Protein AF-H9MDT6-F1 (afdb_monomer_lite)

Radius of gyration: 19.85 Å; chains: 1; bounding box: 31×66×44 Å

Foldseek 3Di:
DDDDPPPPPPPPPPPPQDDDPPPPDPDDDDDDDDDPDPPPPDVLLSVLVVCVVVPHAEAEDEDDPVCPVSVVNNVPRPSHDYHYDD

Structure (mmCIF, N/CA/C/O backbone):
data_AF-H9MDT6-F1
#
_entry.id   AF-H9MDT6-F1
#
loop_
_atom_site.group_PDB
_atom_site.id
_atom_site.type_symbol
_atom_site.label_atom_id
_atom_site.label_alt_id
_atom_site.label_comp_id
_atom_site.label_asym_id
_atom_site.label_entity_id
_atom_site.label_seq_id
_atom_site.pdbx_PDB_ins_code
_atom_site.Cartn_x
_atom_site.Cartn_y
_atom_site.Cartn_z
_atom_site.occupancy
_atom_site.B_iso_or_equiv
_atom_site.auth_seq_id
_atom_site.auth_comp_id
_atom_site.auth_asym_id
_atom_site.auth_atom_id
_atom_site.pdbx_PDB_model_num
ATOM 1 N N . ASP A 1 1 ? 22.895 37.787 22.702 1.00 37.97 1 ASP A N 1
ATOM 2 C CA . ASP A 1 1 ? 22.696 36.573 23.501 1.00 37.97 1 ASP A CA 1
ATOM 3 C C . ASP A 1 1 ? 21.890 35.621 22.638 1.00 37.97 1 ASP A C 1
ATOM 5 O O . ASP A 1 1 ? 20.677 35.745 22.555 1.00 37.97 1 ASP A O 1
ATOM 9 N N . THR A 1 2 ? 22.581 34.850 21.801 1.00 38.31 2 THR A N 1
ATOM 10 C CA . THR A 1 2 ? 21.953 34.045 20.745 1.00 38.31 2 THR A CA 1
ATOM 11 C C . THR A 1 2 ? 22.273 32.596 21.061 1.00 38.31 2 THR A C 1
ATOM 13 O O . THR A 1 2 ? 23.291 32.060 20.628 1.00 38.31 2 THR A O 1
ATOM 16 N N . SER A 1 3 ? 21.458 31.994 21.917 1.00 45.06 3 SER A N 1
ATOM 17 C CA . SER A 1 3 ? 21.546 30.581 22.262 1.00 45.06 3 SER A CA 1
ATOM 18 C C . SER A 1 3 ? 21.112 29.760 21.050 1.00 45.06 3 SER A C 1
ATOM 20 O O . SER A 1 3 ? 19.937 29.702 20.691 1.00 45.06 3 SER A O 1
ATOM 22 N N . ILE A 1 4 ? 22.104 29.171 20.381 1.00 52.75 4 ILE A N 1
ATOM 23 C CA . ILE A 1 4 ? 21.913 28.141 19.366 1.00 52.75 4 ILE A CA 1
ATOM 24 C C . ILE A 1 4 ? 21.162 26.987 20.024 1.00 52.75 4 ILE A C 1
ATOM 26 O O . ILE A 1 4 ? 21.611 26.436 21.027 1.00 52.75 4 ILE A O 1
ATOM 30 N N . ILE A 1 5 ? 19.997 26.674 19.463 1.00 59.38 5 ILE A N 1
ATOM 31 C CA . ILE A 1 5 ? 19.205 25.499 19.806 1.00 59.38 5 ILE A CA 1
ATOM 32 C C . ILE A 1 5 ? 20.102 24.267 19.685 1.00 59.38 5 ILE A C 1
ATOM 34 O O . ILE A 1 5 ? 20.660 23.981 18.626 1.00 59.38 5 ILE A O 1
ATOM 38 N N . ASP A 1 6 ? 20.255 23.591 20.815 1.00 46.09 6 ASP A N 1
ATOM 39 C CA . ASP A 1 6 ? 20.966 22.337 20.977 1.00 46.09 6 ASP A CA 1
ATOM 40 C C . ASP A 1 6 ? 20.377 21.286 20.017 1.00 46.09 6 ASP A C 1
ATOM 42 O O . ASP A 1 6 ? 19.227 20.861 20.140 1.00 46.09 6 ASP A O 1
ATOM 46 N N . MET A 1 7 ? 21.160 20.909 19.002 1.00 57.53 7 MET A N 1
ATOM 47 C CA . MET A 1 7 ? 20.813 19.870 18.026 1.00 57.53 7 MET A CA 1
ATOM 48 C C . MET A 1 7 ? 21.024 18.447 18.577 1.00 57.53 7 MET A C 1
ATOM 50 O O . MET A 1 7 ? 21.245 17.525 17.799 1.00 57.53 7 MET A O 1
ATOM 54 N N . ASN A 1 8 ? 20.919 18.243 19.895 1.00 51.50 8 ASN A N 1
ATOM 55 C CA . ASN A 1 8 ? 20.750 16.917 20.492 1.00 51.50 8 ASN A CA 1
ATOM 56 C C . ASN A 1 8 ? 19.322 16.717 21.010 1.00 51.50 8 ASN A C 1
ATOM 58 O O . ASN A 1 8 ? 19.116 16.035 22.009 1.00 51.50 8 ASN A O 1
ATOM 62 N N . SER A 1 9 ? 18.314 17.256 20.311 1.00 42.31 9 SER A N 1
ATOM 63 C CA . SER A 1 9 ? 16.956 16.725 20.452 1.00 42.31 9 SER A CA 1
ATOM 64 C C . SER A 1 9 ? 16.987 15.267 20.019 1.00 42.31 9 SER A C 1
ATOM 66 O O . SER A 1 9 ? 17.048 14.953 18.832 1.00 42.31 9 SER A O 1
ATOM 68 N N . GLU A 1 10 ? 17.036 14.406 21.025 1.00 47.31 10 GLU A N 1
ATOM 69 C CA . GLU A 1 10 ? 16.999 12.959 20.971 1.00 47.31 10 GLU A CA 1
ATOM 70 C C . GLU A 1 10 ? 15.819 12.558 20.087 1.00 47.31 10 GLU A C 1
ATOM 72 O O . GLU A 1 10 ? 14.667 12.521 20.520 1.00 47.31 10 GLU A O 1
ATOM 77 N N . TRP A 1 11 ? 16.088 12.335 18.800 1.00 43.41 11 TRP A N 1
ATOM 78 C CA . TRP A 1 11 ? 15.107 11.746 17.911 1.00 43.41 11 TRP A CA 1
ATOM 79 C C . TRP A 1 11 ? 14.710 10.418 18.557 1.00 43.41 11 TRP A C 1
ATOM 81 O O . TRP A 1 11 ? 15.605 9.601 18.811 1.00 43.41 11 TRP A O 1
ATOM 91 N N . PRO A 1 12 ? 13.423 10.198 18.886 1.00 46.28 12 PRO A N 1
ATOM 92 C CA . PRO A 1 12 ? 13.014 8.959 19.522 1.00 46.28 12 PRO A CA 1
ATOM 93 C C . PRO A 1 12 ? 13.510 7.826 18.634 1.00 46.28 12 PRO A C 1
ATOM 95 O O . PRO A 1 12 ? 13.320 7.863 17.418 1.00 46.28 12 PRO A O 1
ATOM 98 N N . ALA A 1 13 ? 14.247 6.880 19.213 1.00 46.81 13 ALA A N 1
ATOM 99 C CA . ALA A 1 13 ? 14.837 5.780 18.471 1.00 46.81 13 ALA A CA 1
ATOM 100 C C . ALA A 1 13 ? 13.727 5.041 17.703 1.00 46.81 13 ALA A C 1
ATOM 102 O O . ALA A 1 13 ? 13.025 4.197 18.249 1.00 46.81 13 ALA A O 1
ATOM 103 N N . ASN A 1 14 ? 13.572 5.361 16.416 1.00 50.34 14 ASN A N 1
ATOM 104 C CA . ASN A 1 14 ? 12.499 4.873 15.541 1.00 50.34 14 ASN A CA 1
ATOM 105 C C . ASN A 1 14 ? 12.634 3.387 15.174 1.00 50.34 14 ASN A C 1
ATOM 107 O O . ASN A 1 14 ? 11.990 2.913 14.243 1.00 50.34 14 ASN A O 1
ATOM 111 N N . ASN A 1 15 ? 13.477 2.649 15.892 1.00 55.44 15 ASN A N 1
ATOM 112 C CA . ASN A 1 15 ? 13.820 1.268 15.590 1.00 55.44 15 ASN A CA 1
ATOM 113 C C . ASN A 1 15 ? 13.249 0.274 16.612 1.00 55.44 15 ASN A C 1
ATOM 115 O O . ASN A 1 15 ? 13.460 -0.922 16.447 1.00 55.44 15 ASN A O 1
ATOM 119 N N . ASP A 1 16 ? 12.487 0.725 17.618 1.00 51.47 16 ASP A N 1
ATOM 120 C CA . ASP A 1 16 ? 11.794 -0.180 18.559 1.00 51.47 16 ASP A CA 1
ATOM 121 C C . ASP A 1 16 ? 10.447 -0.701 18.015 1.00 51.47 16 ASP A C 1
ATOM 123 O O . ASP A 1 16 ? 9.604 -1.256 18.721 1.00 51.47 16 ASP A O 1
ATOM 127 N N . VAL A 1 17 ? 10.213 -0.526 16.714 1.00 53.91 17 VAL A N 1
ATOM 128 C CA . VAL A 1 17 ? 8.963 -0.909 16.072 1.00 53.91 17 VAL A CA 1
ATOM 129 C C . VAL A 1 17 ? 9.072 -2.347 15.567 1.00 53.91 17 VAL A C 1
ATOM 131 O O . VAL A 1 17 ? 9.365 -2.599 14.402 1.00 53.91 17 VAL A O 1
ATOM 134 N N . GLY A 1 18 ? 8.774 -3.311 16.440 1.00 52.19 18 GLY A N 1
ATOM 135 C CA . GLY A 1 18 ? 8.365 -4.645 15.992 1.00 52.19 18 GLY A CA 1
ATOM 136 C C . GLY A 1 18 ? 9.183 -5.831 16.477 1.00 52.19 18 GLY A C 1
ATOM 137 O O . GLY A 1 18 ? 9.250 -6.827 15.760 1.00 52.19 18 GLY A O 1
ATOM 138 N N . CYS A 1 19 ? 9.709 -5.814 17.702 1.00 45.16 19 CYS A N 1
ATOM 139 C CA . CYS A 1 19 ? 9.818 -7.096 18.392 1.00 45.16 19 CYS A CA 1
ATOM 140 C C . CYS A 1 19 ? 8.382 -7.593 18.651 1.00 45.16 19 CYS A C 1
ATOM 142 O O . CYS A 1 19 ? 7.666 -6.950 19.425 1.00 45.16 19 CYS A O 1
ATOM 144 N N . PRO A 1 20 ? 7.908 -8.707 18.052 1.00 57.25 20 PRO A N 1
ATOM 145 C CA . PRO A 1 20 ? 6.784 -9.405 18.666 1.00 57.25 20 PRO A CA 1
ATOM 146 C C . PRO A 1 20 ? 7.194 -9.736 20.112 1.00 57.25 20 PRO A C 1
ATOM 148 O O . PRO A 1 20 ? 8.397 -9.860 20.372 1.00 57.25 20 PRO A O 1
ATOM 151 N N . PRO A 1 21 ? 6.262 -9.871 21.073 1.00 47.69 21 PRO A N 1
ATOM 152 C CA . PRO A 1 21 ? 6.623 -10.365 22.392 1.00 47.69 21 PRO A CA 1
ATOM 153 C C . PRO A 1 21 ? 7.315 -11.718 22.205 1.00 47.69 21 PRO A C 1
ATOM 155 O O . PRO A 1 21 ? 6.671 -12.723 21.913 1.00 47.69 21 PRO A O 1
ATOM 158 N N . SER A 1 22 ? 8.646 -11.721 22.303 1.00 46.34 22 SER A N 1
ATOM 159 C CA . SER A 1 22 ? 9.441 -12.934 22.281 1.00 46.34 22 SER A CA 1
ATOM 160 C C . SER A 1 22 ? 9.086 -13.633 23.579 1.00 46.34 22 SER A C 1
ATOM 162 O O . SER A 1 22 ? 9.442 -13.185 24.674 1.00 46.34 22 SER A O 1
ATOM 164 N N . ASN A 1 23 ? 8.240 -14.650 23.456 1.00 44.38 23 ASN A N 1
ATOM 165 C CA . ASN A 1 23 ? 7.871 -15.538 24.533 1.00 44.38 23 ASN A CA 1
ATOM 166 C C . ASN A 1 23 ? 9.165 -16.127 25.087 1.00 44.38 23 ASN A C 1
ATOM 168 O O . ASN A 1 23 ? 9.750 -17.053 24.534 1.00 44.38 23 ASN A O 1
ATOM 172 N N . LYS A 1 24 ? 9.626 -15.547 26.198 1.00 40.88 24 LYS A N 1
ATOM 173 C CA . LYS A 1 24 ? 10.661 -16.119 27.050 1.00 40.88 24 LYS A CA 1
ATOM 174 C C . LYS A 1 24 ? 10.266 -17.575 27.237 1.00 40.88 24 LYS A C 1
ATOM 176 O O . LYS A 1 24 ? 9.187 -17.848 27.761 1.00 40.88 24 LYS A O 1
ATOM 181 N N . SER A 1 25 ? 11.087 -18.474 26.716 1.00 44.09 25 SER A N 1
ATOM 182 C CA . SER A 1 25 ? 10.884 -19.913 26.738 1.00 44.09 25 SER A CA 1
ATOM 183 C C . SER A 1 25 ? 10.723 -20.381 28.183 1.00 44.09 25 SER A C 1
ATOM 185 O O . SER A 1 25 ? 11.699 -20.686 28.864 1.00 44.09 25 SER A O 1
ATOM 187 N N . VAL A 1 26 ? 9.486 -20.407 28.666 1.00 39.66 26 VAL A N 1
ATOM 188 C CA . VAL A 1 26 ? 9.085 -21.169 29.840 1.00 39.66 26 VAL A CA 1
ATOM 189 C C . VAL A 1 26 ? 8.432 -22.410 29.266 1.00 39.66 26 VAL A C 1
ATOM 191 O O . VAL A 1 26 ? 7.345 -22.352 28.695 1.00 39.66 26 VAL A O 1
ATOM 194 N N . ALA A 1 27 ? 9.165 -23.518 29.321 1.00 44.38 27 ALA A N 1
ATOM 195 C CA . ALA A 1 27 ? 8.676 -24.815 28.900 1.00 44.38 27 ALA A CA 1
ATOM 196 C C . ALA A 1 27 ? 7.473 -25.206 29.773 1.00 44.38 27 ALA A C 1
ATOM 198 O O . ALA A 1 27 ? 7.637 -25.673 30.897 1.00 44.38 27 ALA A O 1
ATOM 199 N N . CYS A 1 28 ? 6.269 -25.017 29.241 1.00 35.25 28 CYS A N 1
ATOM 200 C CA . CYS A 1 28 ? 5.039 -25.602 29.755 1.00 35.25 28 CYS A CA 1
ATOM 201 C C . CYS A 1 28 ? 4.509 -26.541 28.663 1.00 35.25 28 CYS A C 1
ATOM 203 O O . CYS A 1 28 ? 4.129 -26.054 27.598 1.00 35.25 28 CYS A O 1
ATOM 205 N N . PRO A 1 29 ? 4.514 -27.870 28.858 1.00 50.00 29 PRO A N 1
ATOM 206 C CA . PRO A 1 29 ? 4.002 -28.782 27.847 1.00 50.00 29 PRO A CA 1
ATOM 207 C C . PRO A 1 29 ? 2.480 -28.851 27.982 1.00 50.00 29 PRO A C 1
ATOM 209 O O . PRO A 1 29 ? 2.004 -29.481 28.914 1.00 50.00 29 PRO A O 1
ATOM 212 N N . LEU A 1 30 ? 1.711 -28.211 27.094 1.00 38.78 30 LEU A N 1
ATOM 213 C CA . LEU A 1 30 ? 0.266 -28.459 26.939 1.00 38.78 30 LEU A CA 1
ATOM 214 C C . LEU A 1 30 ? -0.220 -28.009 25.533 1.00 38.78 30 LEU A C 1
ATOM 216 O O . LEU A 1 30 ? 0.514 -27.306 24.840 1.00 38.78 30 LEU A O 1
ATOM 220 N N . PRO A 1 31 ? -1.379 -28.503 25.058 1.00 42.38 31 PRO A N 1
ATOM 221 C CA . PRO A 1 31 ? -1.561 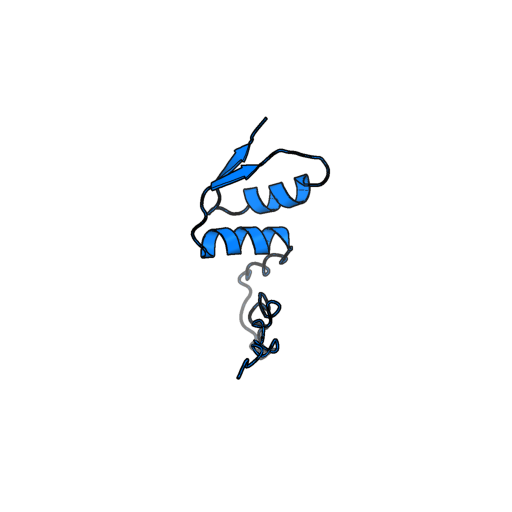-29.340 23.876 1.00 42.38 31 PRO A CA 1
ATOM 222 C C . PRO A 1 31 ? -1.673 -28.541 22.570 1.00 42.38 31 PRO A C 1
ATOM 224 O O . PRO A 1 31 ? -2.012 -27.363 22.565 1.00 42.38 31 PRO A O 1
ATOM 227 N N . SER A 1 32 ? -1.411 -29.236 21.460 1.00 47.19 32 SER A N 1
ATOM 228 C CA . SER A 1 32 ? -1.566 -28.761 20.082 1.00 47.19 32 SER A CA 1
ATOM 229 C C . SER A 1 32 ? -2.931 -28.125 19.817 1.00 47.19 32 SER A C 1
ATOM 231 O O . SER A 1 32 ? -3.885 -28.821 19.507 1.00 47.19 32 SER A O 1
ATOM 233 N N . GLU A 1 33 ? -2.982 -26.804 19.821 1.00 40.94 33 GLU A N 1
ATOM 234 C CA . GLU A 1 33 ? -3.925 -26.022 19.029 1.00 40.94 33 GLU A CA 1
ATOM 235 C C . GLU A 1 33 ? -3.045 -25.038 18.255 1.00 40.94 33 GLU A C 1
ATOM 237 O O . GLU A 1 33 ? -2.211 -24.351 18.846 1.00 40.94 33 GLU A O 1
ATOM 242 N N . HIS A 1 34 ? -3.133 -25.069 16.925 1.00 46.41 34 HIS A N 1
ATOM 243 C CA . HIS A 1 34 ? -2.302 -24.294 16.005 1.00 46.41 34 HIS A CA 1
ATOM 244 C C . HIS A 1 34 ? -2.280 -22.807 16.398 1.00 46.41 34 HIS A C 1
ATOM 246 O O . HIS A 1 34 ? -3.176 -22.048 16.031 1.00 46.41 34 HIS A O 1
ATOM 252 N N . ALA A 1 35 ? -1.245 -22.367 17.115 1.00 47.78 35 ALA A N 1
ATOM 253 C CA . ALA A 1 35 ? -0.963 -20.948 17.247 1.00 47.78 35 ALA A CA 1
ATOM 254 C C . ALA A 1 35 ? -0.674 -20.429 15.829 1.00 47.78 35 ALA A C 1
ATOM 256 O O . ALA A 1 35 ? 0.211 -20.990 15.170 1.00 47.78 35 ALA A O 1
ATOM 257 N N . PRO A 1 36 ? -1.406 -19.422 15.314 1.00 48.50 36 PRO A N 1
ATOM 258 C CA . PRO A 1 36 ? -1.097 -18.877 14.007 1.00 48.50 36 PRO A CA 1
ATOM 259 C C . PRO A 1 36 ? 0.344 -18.384 14.076 1.00 48.50 36 PRO A C 1
ATOM 261 O O . PRO A 1 36 ? 0.683 -17.553 14.921 1.00 48.50 36 PRO A O 1
ATOM 264 N N . MET A 1 37 ? 1.203 -18.971 13.239 1.00 49.00 37 MET A N 1
ATOM 265 C CA . MET A 1 37 ? 2.588 -18.548 13.084 1.00 49.00 37 MET A CA 1
ATOM 266 C C . MET A 1 37 ? 2.588 -17.027 12.992 1.00 49.00 37 MET A C 1
ATOM 268 O O . MET A 1 37 ? 1.854 -16.472 12.169 1.00 49.00 37 MET A O 1
ATOM 272 N N . ALA A 1 38 ? 3.348 -16.360 13.867 1.00 55.78 38 ALA A N 1
ATOM 273 C CA . ALA A 1 38 ? 3.473 -14.911 13.826 1.00 55.78 38 ALA A CA 1
ATOM 274 C C . ALA A 1 38 ? 3.730 -14.516 12.362 1.00 55.78 38 ALA A C 1
ATOM 276 O O . ALA A 1 38 ? 4.652 -15.068 11.751 1.00 55.78 38 ALA A O 1
ATOM 277 N N . PRO A 1 39 ? 2.875 -13.672 11.757 1.00 59.34 39 PRO A N 1
ATOM 278 C CA . PRO A 1 39 ? 2.974 -13.396 10.338 1.00 59.34 39 PRO A CA 1
ATOM 279 C C . PRO A 1 39 ? 4.364 -12.838 10.091 1.00 59.34 39 PRO A C 1
ATOM 281 O O . PRO A 1 39 ? 4.769 -11.904 10.785 1.00 59.34 39 PRO A O 1
ATOM 284 N N . SER A 1 40 ? 5.088 -13.432 9.142 1.00 63.09 40 SER A N 1
ATOM 285 C CA . SER A 1 40 ? 6.395 -12.953 8.700 1.00 63.09 40 SER A CA 1
ATOM 286 C C . SER A 1 40 ? 6.328 -11.434 8.563 1.00 63.09 40 SER A C 1
ATOM 288 O O . SER A 1 40 ? 5.572 -10.916 7.732 1.00 63.09 40 SER A O 1
ATOM 290 N N . SER A 1 41 ? 7.034 -10.720 9.437 1.00 75.50 41 SER A N 1
ATOM 291 C CA . SER A 1 41 ? 6.983 -9.265 9.524 1.00 75.50 41 SER A CA 1
ATOM 292 C C . SER A 1 41 ? 7.817 -8.678 8.392 1.00 75.50 41 SER A C 1
ATOM 294 O O . SER A 1 41 ? 8.938 -8.216 8.595 1.00 75.50 41 SER A O 1
ATOM 296 N N . THR A 1 42 ? 7.294 -8.758 7.169 1.00 90.94 42 THR A N 1
ATOM 297 C CA . THR A 1 42 ? 7.862 -8.039 6.033 1.00 90.94 42 THR A CA 1
ATOM 298 C C . THR A 1 42 ? 7.687 -6.545 6.269 1.00 90.94 42 THR A C 1
ATOM 300 O O . THR A 1 42 ? 6.729 -6.109 6.916 1.00 90.94 42 THR A O 1
ATOM 303 N N . LEU A 1 43 ? 8.596 -5.744 5.714 1.00 91.69 43 LEU A N 1
ATOM 304 C CA . LEU A 1 43 ? 8.482 -4.289 5.766 1.00 91.69 43 LEU A CA 1
ATOM 305 C C . LEU A 1 43 ? 7.117 -3.817 5.235 1.00 91.69 43 LEU A C 1
ATOM 307 O O . LEU A 1 43 ? 6.484 -2.970 5.852 1.00 91.69 43 LEU A O 1
ATOM 311 N N . GLY A 1 44 ? 6.624 -4.413 4.144 1.00 93.88 44 GLY A N 1
ATOM 312 C CA . GLY A 1 44 ? 5.322 -4.064 3.573 1.00 93.88 44 GLY A CA 1
ATOM 313 C C . GLY A 1 44 ? 4.161 -4.290 4.544 1.00 93.88 44 GLY A C 1
ATOM 314 O O . GLY A 1 44 ? 3.343 -3.395 4.731 1.00 93.88 44 GLY A O 1
ATOM 315 N N . ARG A 1 45 ? 4.123 -5.441 5.233 1.00 93.06 45 ARG A N 1
ATOM 316 C CA . ARG A 1 45 ? 3.081 -5.736 6.234 1.00 93.06 45 ARG A CA 1
ATOM 317 C C . ARG A 1 45 ? 3.192 -4.829 7.461 1.00 93.06 45 ARG A C 1
ATOM 319 O O . ARG A 1 45 ? 2.180 -4.470 8.055 1.00 93.06 45 ARG A O 1
ATOM 326 N N . HIS A 1 46 ? 4.411 -4.458 7.845 1.00 94.12 46 HIS A N 1
ATOM 327 C CA . HIS A 1 46 ? 4.633 -3.499 8.922 1.00 94.12 46 HIS A CA 1
ATOM 328 C C . HIS A 1 46 ? 4.077 -2.115 8.572 1.00 94.12 46 HIS A C 1
ATOM 330 O O . HIS A 1 46 ? 3.338 -1.530 9.361 1.00 94.12 46 HIS A O 1
ATOM 336 N N . LEU A 1 47 ? 4.407 -1.614 7.379 1.00 95.31 47 LEU A N 1
ATOM 337 C CA . LEU A 1 47 ? 3.913 -0.331 6.891 1.00 95.31 47 LEU A CA 1
ATOM 338 C C . LEU A 1 47 ? 2.386 -0.332 6.799 1.00 95.31 47 LEU A C 1
ATOM 340 O O . LEU A 1 47 ? 1.762 0.584 7.320 1.00 95.31 47 LEU A O 1
ATOM 344 N N . ALA A 1 48 ? 1.787 -1.381 6.227 1.00 95.56 48 ALA A N 1
ATOM 345 C CA . ALA A 1 48 ? 0.338 -1.488 6.081 1.00 95.56 48 ALA A CA 1
ATOM 346 C C . ALA A 1 48 ? -0.397 -1.335 7.428 1.00 95.56 48 ALA A C 1
ATOM 348 O O . ALA A 1 48 ? -1.286 -0.498 7.566 1.00 95.56 48 ALA A O 1
ATOM 349 N N . ARG A 1 49 ? 0.047 -2.064 8.460 1.00 94.44 49 ARG A N 1
ATOM 350 C CA . ARG A 1 49 ? -0.521 -1.972 9.816 1.00 94.44 49 ARG A CA 1
ATOM 351 C C . ARG A 1 49 ? -0.351 -0.596 10.435 1.00 94.44 49 ARG A C 1
ATOM 353 O O . ARG A 1 49 ? -1.284 -0.070 11.031 1.00 94.44 49 ARG A O 1
ATOM 360 N N . ARG A 1 50 ? 0.832 0.003 10.283 1.00 95.50 50 ARG A N 1
ATOM 361 C CA . ARG A 1 50 ? 1.112 1.328 10.842 1.00 95.50 50 ARG A CA 1
ATOM 362 C C . ARG A 1 50 ? 0.259 2.413 10.205 1.00 95.50 50 ARG A C 1
ATOM 364 O O . ARG A 1 50 ? -0.169 3.302 10.928 1.00 95.50 50 ARG A O 1
ATOM 371 N N . LEU A 1 51 ? -0.029 2.319 8.905 1.00 96.94 51 LEU A N 1
ATOM 372 C CA . LEU A 1 51 ? -0.962 3.227 8.234 1.00 96.94 51 LEU A CA 1
ATOM 373 C C . LEU A 1 51 ? -2.352 3.162 8.890 1.00 96.94 51 LEU A C 1
ATOM 375 O O . LEU A 1 51 ? -2.895 4.199 9.261 1.00 96.94 51 LEU A O 1
ATOM 379 N N . VAL A 1 52 ? -2.875 1.958 9.139 1.00 96.62 52 VAL A N 1
ATOM 380 C CA . VAL A 1 52 ? -4.163 1.777 9.835 1.00 96.62 52 VAL A CA 1
ATOM 381 C C . VAL A 1 52 ? -4.121 2.327 11.263 1.00 96.62 52 VAL A C 1
ATOM 383 O O . VAL A 1 52 ? -5.037 3.031 11.681 1.00 96.62 52 VAL A O 1
ATOM 386 N N . GLU A 1 53 ? -3.055 2.052 12.018 1.00 96.69 53 GLU A N 1
ATOM 387 C CA . GLU A 1 53 ? -2.903 2.518 13.405 1.00 96.69 53 GLU A CA 1
ATOM 388 C C . GLU A 1 53 ? -2.881 4.048 13.529 1.00 96.69 53 GLU A C 1
ATOM 390 O O . GLU A 1 53 ? -3.363 4.585 14.525 1.00 96.69 53 GLU A O 1
ATOM 395 N N . VAL A 1 54 ? -2.358 4.758 12.523 1.00 96.75 54 VAL A N 1
ATOM 396 C CA . VAL A 1 54 ? -2.399 6.231 12.478 1.00 96.75 54 VAL A CA 1
ATOM 397 C C . VAL A 1 54 ? -3.697 6.783 11.871 1.00 96.75 54 VAL A C 1
ATOM 399 O O . VAL A 1 54 ? -3.828 7.995 11.712 1.00 96.75 54 VAL A O 1
ATOM 402 N N . GLY A 1 55 ? -4.668 5.918 11.563 1.00 96.62 55 GLY A N 1
ATOM 403 C CA . GLY A 1 55 ? -5.999 6.291 11.082 1.00 96.62 55 GLY A CA 1
ATOM 404 C C . GL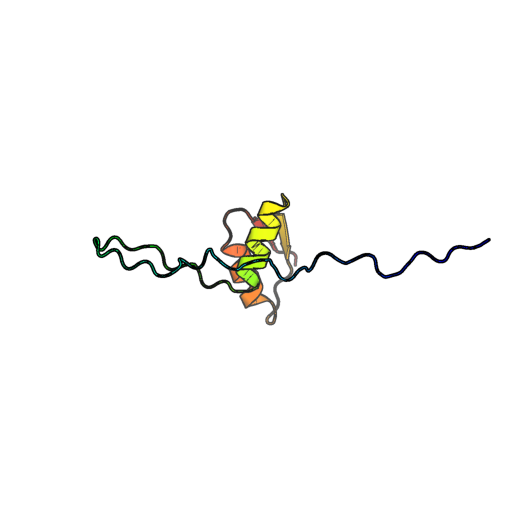Y A 1 55 ? -6.119 6.452 9.566 1.00 96.62 55 GLY A C 1
ATOM 405 O O . GLY A 1 55 ? -7.100 7.029 9.102 1.00 96.62 55 GLY A O 1
ATOM 406 N N . ILE A 1 56 ? -5.149 5.969 8.785 1.00 97.62 56 ILE A N 1
ATOM 407 C CA . ILE A 1 56 ? -5.243 5.954 7.320 1.00 97.62 56 ILE A CA 1
ATOM 408 C C . ILE A 1 56 ? -6.078 4.749 6.888 1.00 97.62 56 ILE A C 1
ATOM 410 O O . ILE A 1 56 ? -5.775 3.617 7.257 1.00 97.62 56 ILE A O 1
ATOM 414 N N . SER A 1 57 ? -7.096 5.009 6.069 1.00 97.25 57 SER A N 1
ATOM 415 C CA . SER A 1 57 ? -7.965 3.998 5.457 1.00 97.25 57 SER A CA 1
ATOM 416 C C . SER A 1 57 ? -7.774 3.867 3.950 1.00 97.25 57 SER A C 1
ATOM 418 O O . SER A 1 57 ? -8.001 2.792 3.415 1.00 97.25 57 SER A O 1
ATOM 420 N N . ASP A 1 58 ? -7.351 4.923 3.254 1.00 97.62 58 ASP A N 1
ATOM 421 C CA . ASP A 1 58 ? -7.317 4.969 1.789 1.00 97.62 58 ASP A CA 1
ATOM 422 C C . ASP A 1 58 ? -5.914 5.313 1.283 1.00 97.62 58 ASP A C 1
ATOM 424 O O . ASP A 1 58 ? -5.298 6.291 1.716 1.00 97.62 58 ASP A O 1
ATOM 428 N N . VAL A 1 59 ? -5.407 4.512 0.345 1.00 95.94 59 VAL A N 1
ATOM 429 C CA . VAL A 1 59 ? -4.076 4.674 -0.252 1.00 95.94 59 VAL A CA 1
ATOM 430 C C . VAL A 1 59 ? -4.214 4.746 -1.767 1.00 95.94 59 VAL A C 1
ATOM 432 O O . VA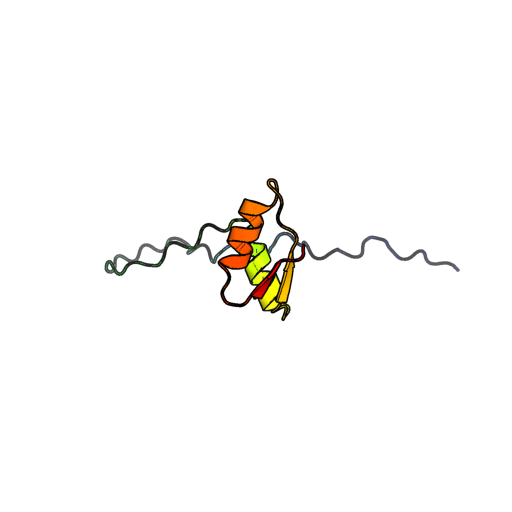L A 1 59 ? -4.577 3.766 -2.409 1.00 95.94 59 VAL A O 1
ATOM 435 N N . PHE A 1 60 ? -3.887 5.894 -2.356 1.00 96.56 60 PHE A N 1
ATOM 436 C CA . PHE A 1 60 ? -3.792 6.035 -3.810 1.00 96.56 60 PHE A CA 1
ATOM 437 C C . PHE A 1 60 ? -2.436 5.510 -4.298 1.00 96.56 60 PHE A C 1
ATOM 439 O O . PHE A 1 60 ? -1.394 5.861 -3.743 1.00 96.56 60 PHE A O 1
ATOM 446 N N . SER A 1 61 ? -2.437 4.675 -5.335 1.00 93.38 61 SER A N 1
ATOM 447 C CA . SER A 1 61 ? -1.242 4.000 -5.846 1.00 93.38 61 SER A CA 1
ATOM 448 C C . SER A 1 61 ? -1.182 4.007 -7.369 1.00 93.38 61 SER A C 1
ATOM 450 O O . SER A 1 61 ? -2.206 3.949 -8.042 1.00 93.38 61 SER A O 1
ATOM 452 N N . VAL A 1 62 ? 0.036 4.037 -7.906 1.00 94.69 62 VAL A N 1
ATOM 453 C CA . VAL A 1 62 ? 0.311 3.801 -9.327 1.00 94.69 62 VAL A CA 1
ATOM 454 C C . VAL A 1 62 ? 1.099 2.491 -9.421 1.00 94.69 62 VAL A C 1
ATOM 456 O O . VAL A 1 62 ? 2.162 2.386 -8.792 1.00 94.69 62 VAL A O 1
ATOM 459 N N . PRO A 1 63 ? 0.603 1.474 -10.144 1.00 90.06 63 PRO A N 1
ATOM 460 C CA . PRO A 1 63 ? 1.292 0.194 -10.247 1.00 90.06 63 PRO A CA 1
ATOM 461 C C . PRO A 1 63 ? 2.596 0.324 -11.046 1.00 90.06 63 PRO A C 1
ATOM 463 O O . PRO A 1 63 ? 2.645 0.997 -12.074 1.00 90.06 63 PRO A O 1
ATOM 466 N N . GLY A 1 64 ? 3.646 -0.355 -10.586 1.00 90.94 64 GLY A N 1
ATOM 467 C CA . GLY A 1 64 ? 4.935 -0.469 -11.265 1.00 90.94 64 GLY A CA 1
ATOM 468 C C . GLY A 1 64 ? 5.650 -1.760 -10.863 1.00 90.94 64 GLY A C 1
ATOM 469 O O . GLY A 1 64 ? 5.490 -2.249 -9.751 1.00 90.94 64 GLY A O 1
ATOM 470 N N . ASP A 1 65 ? 6.456 -2.325 -11.753 1.00 91.81 65 ASP A N 1
ATOM 471 C CA . ASP A 1 65 ? 7.185 -3.586 -11.540 1.00 91.81 65 ASP A CA 1
ATOM 472 C C . ASP A 1 65 ? 8.006 -3.633 -10.235 1.00 91.81 65 ASP A C 1
ATOM 474 O O . ASP A 1 65 ? 8.045 -4.662 -9.562 1.00 91.81 65 ASP A O 1
ATOM 478 N N . PHE A 1 66 ? 8.592 -2.508 -9.822 1.00 90.44 66 PHE A N 1
ATOM 479 C CA . PHE A 1 66 ? 9.333 -2.394 -8.564 1.00 90.44 66 PHE A CA 1
ATOM 480 C C . PHE A 1 66 ? 8.459 -2.451 -7.305 1.00 90.44 66 PHE A C 1
ATOM 482 O O . PHE A 1 66 ? 8.937 -2.871 -6.250 1.00 90.44 66 PHE A O 1
ATOM 489 N N . ASN A 1 67 ? 7.205 -1.993 -7.372 1.00 88.31 67 ASN A N 1
ATOM 490 C CA . ASN A 1 67 ? 6.355 -1.820 -6.194 1.00 88.31 67 ASN A CA 1
ATOM 491 C C . ASN A 1 67 ? 5.302 -2.923 -6.022 1.00 88.31 67 ASN A C 1
ATOM 493 O O . ASN A 1 67 ? 4.676 -2.957 -4.967 1.00 88.31 67 ASN A O 1
ATOM 497 N N . LEU A 1 68 ? 5.156 -3.861 -6.970 1.00 91.56 68 LEU A N 1
ATOM 498 C CA . LEU A 1 68 ? 4.130 -4.915 -6.909 1.00 91.56 68 LEU A CA 1
ATOM 499 C C . LEU A 1 68 ? 4.173 -5.713 -5.599 1.00 91.56 68 LEU A C 1
ATOM 501 O O . LEU A 1 68 ? 3.158 -5.835 -4.924 1.00 91.56 68 LEU A O 1
ATOM 505 N N . THR A 1 69 ? 5.359 -6.146 -5.159 1.00 93.19 69 THR A N 1
ATOM 506 C CA . THR A 1 69 ? 5.512 -6.856 -3.877 1.00 93.19 69 THR A CA 1
ATOM 507 C C . THR A 1 69 ? 5.074 -6.008 -2.680 1.00 93.19 69 THR A C 1
ATOM 509 O O . THR A 1 69 ? 4.566 -6.533 -1.695 1.00 93.19 69 THR A O 1
ATOM 512 N N . LEU A 1 70 ? 5.288 -4.690 -2.709 1.00 93.25 70 LEU A N 1
ATOM 513 C CA . LEU A 1 70 ? 4.818 -3.796 -1.648 1.00 93.25 70 LEU A CA 1
ATOM 514 C C . LEU A 1 70 ?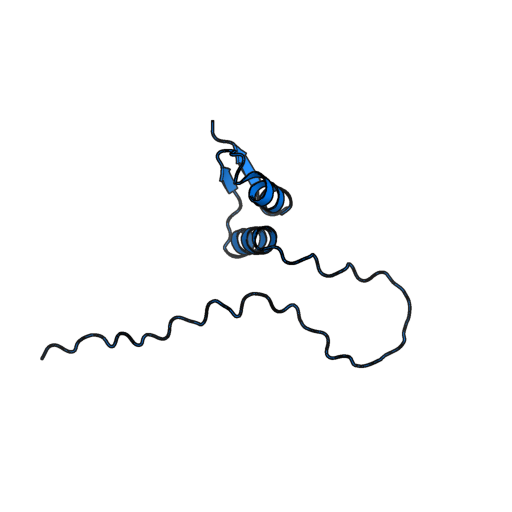 3.297 -3.619 -1.715 1.00 93.25 70 LEU A C 1
ATOM 516 O O . LEU A 1 70 ? 2.641 -3.710 -0.680 1.00 93.25 70 LEU A O 1
ATOM 520 N N . LEU A 1 71 ? 2.749 -3.397 -2.911 1.00 95.31 71 LEU A N 1
ATOM 521 C CA . LEU A 1 71 ? 1.313 -3.233 -3.127 1.00 95.31 71 LEU A CA 1
ATOM 522 C C . LEU A 1 71 ? 0.534 -4.475 -2.680 1.00 95.31 71 LEU A C 1
ATOM 524 O O . LEU A 1 71 ? -0.491 -4.317 -2.026 1.00 95.31 71 LEU A O 1
ATOM 528 N N . ASP A 1 72 ? 1.062 -5.681 -2.904 1.00 94.50 72 ASP A N 1
ATOM 529 C CA . ASP A 1 72 ? 0.471 -6.928 -2.400 1.00 94.50 72 ASP A CA 1
ATOM 530 C C . ASP A 1 72 ? 0.352 -6.937 -0.870 1.00 94.50 72 ASP A C 1
ATOM 532 O O . ASP A 1 72 ? -0.655 -7.378 -0.315 1.00 94.50 72 ASP A O 1
ATOM 536 N N . HIS A 1 73 ? 1.359 -6.419 -0.160 1.00 94.81 73 HIS A N 1
ATOM 537 C CA . HIS A 1 73 ? 1.300 -6.322 1.298 1.00 94.81 73 HIS A CA 1
ATOM 538 C C . HIS A 1 73 ? 0.288 -5.280 1.783 1.00 94.81 73 HIS A C 1
ATOM 540 O O . HIS A 1 73 ? -0.353 -5.514 2.804 1.00 94.81 73 HIS A O 1
ATOM 546 N N . LEU A 1 74 ? 0.157 -4.148 1.082 1.00 94.94 74 LEU A N 1
ATOM 547 C CA . LEU A 1 74 ? -0.840 -3.123 1.407 1.00 94.94 74 LEU A CA 1
ATOM 548 C C . LEU A 1 74 ? -2.260 -3.636 1.142 1.00 94.94 74 LEU A C 1
ATOM 550 O O . LEU A 1 74 ? -3.139 -3.447 1.973 1.00 94.94 74 LEU A O 1
ATOM 554 N N . LEU A 1 75 ? -2.462 -4.336 0.022 1.00 93.69 75 LEU A N 1
ATOM 555 C CA . LEU A 1 75 ? -3.735 -4.949 -0.355 1.00 93.69 75 LEU A CA 1
ATOM 556 C C . LEU A 1 75 ? -4.160 -6.061 0.618 1.00 93.69 75 LEU A C 1
ATOM 558 O O . LEU A 1 75 ? -5.347 -6.267 0.851 1.00 93.69 75 LEU A O 1
ATOM 562 N N . ALA A 1 76 ? -3.196 -6.782 1.196 1.00 94.81 76 ALA A N 1
ATOM 563 C CA . ALA A 1 76 ? -3.454 -7.830 2.179 1.00 94.81 76 ALA A CA 1
ATOM 564 C C . ALA A 1 76 ? -3.845 -7.301 3.574 1.00 94.81 76 ALA A C 1
ATOM 566 O O . ALA A 1 76 ? -4.165 -8.111 4.451 1.00 94.81 76 ALA A O 1
ATOM 567 N N . GLU A 1 77 ? -3.789 -5.986 3.813 1.00 95.12 77 GLU A N 1
ATOM 568 C CA . GLU A 1 77 ? -4.176 -5.384 5.088 1.00 95.12 77 GLU A CA 1
ATOM 569 C C . GLU A 1 77 ? -5.656 -4.965 5.060 1.00 95.12 77 GLU A C 1
ATOM 571 O O . GLU A 1 77 ? -6.019 -4.033 4.346 1.00 95.12 77 GLU A O 1
ATOM 576 N N . PRO A 1 78 ? -6.534 -5.606 5.854 1.00 94.25 78 PRO A N 1
ATOM 577 C CA . PRO A 1 78 ? -7.984 -5.409 5.761 1.00 94.25 78 PRO A CA 1
ATOM 578 C C . PRO A 1 78 ? -8.463 -4.005 6.160 1.00 94.25 78 PRO A C 1
ATOM 580 O O . PRO A 1 78 ? -9.599 -3.649 5.862 1.00 94.25 78 PRO A O 1
ATOM 583 N N . GLY A 1 79 ? -7.634 -3.223 6.860 1.00 94.62 79 GLY A N 1
ATOM 584 C CA . GLY A 1 79 ? -7.939 -1.839 7.233 1.00 94.62 79 GLY A CA 1
ATOM 585 C C . GLY A 1 79 ? -7.600 -0.802 6.158 1.00 94.62 79 GLY A C 1
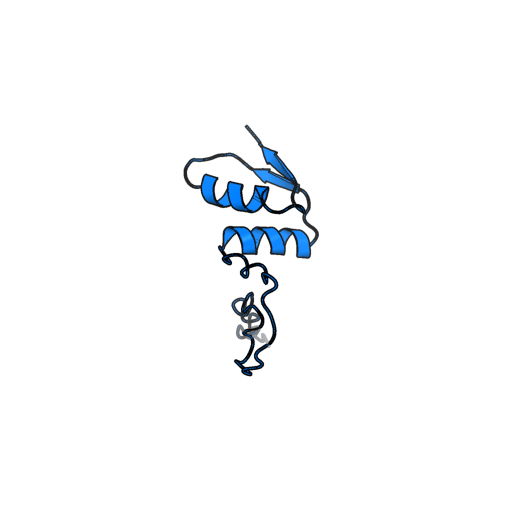ATOM 586 O O . GLY A 1 79 ? -7.868 0.376 6.379 1.00 94.62 79 GLY A O 1
ATOM 587 N N . LEU A 1 80 ? -7.011 -1.215 5.030 1.00 97.06 80 LEU A N 1
ATOM 588 C CA . LEU A 1 80 ? -6.635 -0.331 3.930 1.00 97.06 80 LEU A CA 1
ATOM 589 C C . LEU A 1 80 ? -7.451 -0.613 2.668 1.00 97.06 80 LEU A C 1
ATOM 591 O O . LEU A 1 80 ? -7.680 -1.753 2.275 1.00 97.06 80 LEU A O 1
ATOM 595 N N . ASN A 1 81 ? -7.818 0.463 1.988 1.00 97.38 81 ASN A N 1
ATOM 596 C CA . ASN A 1 81 ? -8.421 0.481 0.671 1.00 97.38 81 ASN A CA 1
ATOM 597 C C . ASN A 1 81 ? -7.395 1.025 -0.331 1.00 97.38 81 ASN A C 1
ATOM 599 O O . ASN A 1 81 ? -7.052 2.210 -0.314 1.00 97.38 81 ASN A O 1
ATOM 603 N N . LEU A 1 82 ? -6.873 0.147 -1.187 1.00 96.12 82 LEU A N 1
ATOM 604 C CA . LEU A 1 82 ? -5.879 0.509 -2.194 1.00 96.12 82 LEU A CA 1
ATOM 605 C C . LEU A 1 82 ? -6.575 0.954 -3.488 1.00 96.12 82 LEU A C 1
ATOM 607 O O . LEU A 1 82 ? -7.215 0.157 -4.171 1.00 96.12 82 LEU A O 1
ATOM 611 N N . ILE A 1 83 ? -6.424 2.228 -3.839 1.00 96.44 83 ILE A N 1
ATOM 612 C CA . ILE A 1 83 ? -7.049 2.863 -5.001 1.00 96.44 83 ILE A CA 1
ATOM 613 C C . ILE A 1 83 ? -5.998 3.008 -6.106 1.00 96.44 83 ILE A C 1
ATOM 615 O O . ILE A 1 83 ? -4.935 3.589 -5.891 1.00 96.44 83 ILE A O 1
ATOM 619 N N . GLY A 1 84 ? -6.277 2.482 -7.298 1.00 93.19 84 GLY A N 1
ATOM 620 C CA . GLY A 1 84 ? -5.387 2.601 -8.456 1.00 93.19 84 GLY A CA 1
ATOM 621 C C . GLY A 1 84 ? -5.585 3.919 -9.211 1.00 93.19 84 GLY A C 1
ATOM 622 O O . GLY A 1 84 ? -6.711 4.255 -9.571 1.00 93.19 84 GLY A O 1
ATOM 623 N N . CYS A 1 85 ? -4.493 4.628 -9.491 1.00 89.00 85 CYS A N 1
ATOM 624 C CA . CYS A 1 85 ? -4.451 5.835 -10.314 1.00 89.00 85 CYS A CA 1
ATOM 625 C C . CYS A 1 85 ? -3.656 5.546 -11.596 1.00 89.00 85 CYS A C 1
ATOM 627 O O . CYS A 1 85 ? -2.513 5.092 -11.524 1.00 89.00 85 CYS A O 1
ATOM 629 N N . CYS A 1 86 ? -4.275 5.780 -12.753 1.00 79.38 86 CYS A N 1
ATOM 630 C CA . CYS A 1 86 ? -3.704 5.602 -14.092 1.00 79.38 86 CYS A CA 1
ATOM 631 C C . CYS A 1 86 ? -3.315 6.934 -14.735 1.00 79.38 86 CYS A C 1
ATOM 633 O O . CYS A 1 86 ? -4.017 7.937 -14.467 1.00 79.38 86 CYS A O 1
#

Organism: Pinus radiata (NCBI:txid3347)

InterPro domains:
  IPR012001 Thiamine pyrophosphate enzyme, N-terminal TPP-binding domain [PF02776] (42-85)
  IPR012110 Pyruvate decarboxylase/indolepyruvate decarboxylase-like 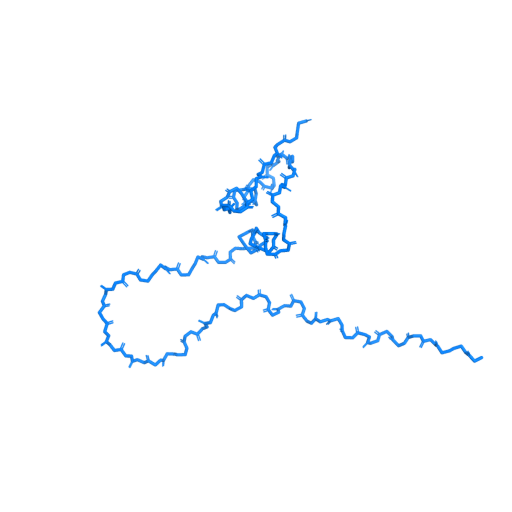[PTHR43452] (37-86)
  IPR029061 Thiamin diphosphate-binding fold [SSF52518] (42-86)

Sequence (86 aa):
DTSIIDMNSEWPANNDVGCPPSNKSVACPLPSEHAPMAPSSTLGRHLARRLVEVGISDVFSVPGDFNLTLLDHLLAEPGLNLIGCC

pLDDT: mean 72.32, std 23.47, range [35.25, 97.62]

Secondary structure (DSSP, 8-state):
------S------TT-S-------------------------HHHHHHHHHHHTT--EEEE---TTTHHHHHHHHT-TT-EEEE--